Protein AF-A0A183B623-F1 (afdb_monomer_lite)

pLDDT: mean 76.59, std 14.0, range [50.97, 95.31]

Secondary structure (DSSP, 8-state):
----SS-THHHHHHSTTHHHHSBGGGT-SB--HHHHHHHHHHHHHHHHHSPPGGGS----GGGS-HHHHT-----TTS-GGGS-S-----PPPP-

Structure (mmCIF, N/CA/C/O backbone):
data_AF-A0A183B623-F1
#
_entry.id   AF-A0A183B623-F1
#
loop_
_atom_site.group_PDB
_atom_site.id
_atom_site.type_symbol
_atom_site.label_atom_id
_atom_site.label_alt_id
_atom_site.label_comp_id
_atom_site.label_asym_id
_atom_site.label_entity_id
_atom_site.label_seq_id
_atom_site.pdbx_PDB_ins_code
_atom_site.Cartn_x
_atom_site.Cartn_y
_atom_site.Cartn_z
_atom_site.occupancy
_atom_site.B_iso_or_equiv
_atom_site.auth_seq_id
_atom_site.auth_comp_id
_atom_site.auth_asym_id
_atom_site.auth_atom_id
_atom_site.pdbx_PDB_model_num
ATOM 1 N N . MET A 1 1 ? -20.219 -9.404 -5.346 1.00 60.28 1 MET A N 1
ATOM 2 C CA . MET A 1 1 ? -19.643 -8.096 -4.956 1.00 60.28 1 MET A CA 1
ATOM 3 C C . MET A 1 1 ? -20.283 -7.669 -3.641 1.00 60.28 1 MET A C 1
ATOM 5 O O . MET A 1 1 ? -21.492 -7.477 -3.613 1.00 60.28 1 MET A O 1
ATOM 9 N N . LEU A 1 2 ? -19.522 -7.601 -2.545 1.00 70.94 2 LEU A N 1
ATOM 10 C CA . LEU A 1 2 ? -20.059 -7.198 -1.240 1.00 70.94 2 LEU A CA 1
ATOM 11 C C . LEU A 1 2 ? -20.071 -5.662 -1.166 1.00 70.94 2 LEU A C 1
ATOM 13 O O . LEU A 1 2 ? -19.013 -5.039 -1.182 1.00 70.94 2 LEU A O 1
ATOM 17 N N . ARG A 1 3 ? -21.253 -5.035 -1.131 1.00 74.50 3 ARG A N 1
ATOM 18 C CA . ARG A 1 3 ? -21.373 -3.574 -0.987 1.00 74.50 3 ARG A CA 1
ATOM 19 C C . ARG A 1 3 ? -21.359 -3.202 0.489 1.00 74.50 3 ARG A C 1
ATOM 21 O O . ARG A 1 3 ? -22.371 -3.261 1.181 1.00 74.50 3 ARG A O 1
ATOM 28 N N . VAL A 1 4 ? -20.189 -2.802 0.949 1.00 70.81 4 VAL A N 1
ATOM 29 C CA . VAL A 1 4 ? -19.945 -2.322 2.303 1.00 70.81 4 VAL A CA 1
ATOM 30 C C . VAL A 1 4 ? -20.117 -0.808 2.232 1.00 70.81 4 VAL A C 1
ATOM 32 O O . VAL A 1 4 ? -19.221 -0.120 1.768 1.00 70.81 4 VAL A O 1
ATOM 35 N N . LYS A 1 5 ? -21.322 -0.295 2.515 1.00 76.81 5 LYS A N 1
ATOM 36 C CA . LYS A 1 5 ? -21.590 1.156 2.489 1.00 76.81 5 LYS A CA 1
ATOM 37 C C . LYS A 1 5 ? -20.866 1.829 3.665 1.00 76.81 5 LYS A C 1
ATOM 39 O O . LYS A 1 5 ? -19.660 2.010 3.641 1.00 76.81 5 LYS A O 1
ATOM 44 N N . ASN A 1 6 ? -21.600 2.102 4.742 1.00 77.06 6 ASN A N 1
ATOM 45 C CA . ASN A 1 6 ? -21.062 2.741 5.944 1.00 77.06 6 ASN A CA 1
ATOM 46 C C . ASN A 1 6 ? -20.762 1.723 7.058 1.00 77.06 6 ASN A C 1
ATOM 48 O O . ASN A 1 6 ? -20.349 2.108 8.143 1.00 77.06 6 ASN A O 1
ATOM 52 N N . ASN A 1 7 ? -21.013 0.429 6.818 1.00 81.44 7 ASN A N 1
ATOM 53 C CA . ASN A 1 7 ? -20.899 -0.615 7.833 1.00 81.44 7 ASN A CA 1
ATOM 54 C C . ASN A 1 7 ? -19.807 -1.631 7.474 1.00 81.44 7 ASN A C 1
ATOM 56 O O . ASN A 1 7 ? -20.078 -2.620 6.792 1.00 81.44 7 ASN A O 1
ATOM 60 N N . LEU A 1 8 ? -18.592 -1.381 7.967 1.00 82.56 8 LEU A N 1
ATOM 61 C CA . LEU A 1 8 ? -17.409 -2.223 7.759 1.00 82.56 8 LEU A CA 1
ATOM 62 C C . LEU A 1 8 ? -17.490 -3.589 8.463 1.00 82.56 8 LEU A C 1
ATOM 64 O O . LEU A 1 8 ? -16.782 -4.511 8.066 1.00 82.56 8 LEU A O 1
ATOM 68 N N . GLU A 1 9 ? -18.407 -3.782 9.416 1.00 83.94 9 GLU A N 1
ATOM 69 C CA . GLU A 1 9 ? -18.593 -5.071 10.102 1.00 83.94 9 GLU A CA 1
ATOM 70 C C . GLU A 1 9 ? -18.982 -6.195 9.135 1.00 83.94 9 GLU A C 1
ATOM 72 O O . GLU A 1 9 ? -18.600 -7.349 9.322 1.00 83.94 9 GLU A O 1
ATOM 77 N N . LEU A 1 10 ? -19.707 -5.869 8.058 1.00 84.38 10 LEU A N 1
ATOM 78 C CA . LEU A 1 10 ? -20.030 -6.836 7.007 1.00 84.38 10 LEU A CA 1
ATOM 79 C C . LEU A 1 10 ? -18.769 -7.316 6.276 1.00 84.38 10 LEU A C 1
ATOM 81 O O . LEU A 1 10 ? -18.680 -8.490 5.925 1.00 84.38 10 LEU A O 1
ATOM 85 N N . ALA A 1 11 ? -17.783 -6.433 6.089 1.00 84.94 11 ALA A N 1
ATOM 86 C CA . ALA A 1 11 ? -16.497 -6.789 5.498 1.00 84.94 11 ALA A CA 1
ATOM 87 C C . ALA A 1 11 ? -15.672 -7.664 6.450 1.00 84.94 11 ALA A C 1
ATOM 89 O O . ALA A 1 11 ? -15.112 -8.670 6.023 1.00 84.94 11 ALA A O 1
ATOM 90 N N . TYR A 1 12 ? -15.648 -7.318 7.742 1.00 88.44 12 TYR A N 1
ATOM 91 C CA . TYR A 1 12 ? -14.923 -8.073 8.769 1.00 88.44 12 TYR A CA 1
ATOM 92 C C . TYR A 1 12 ? -15.477 -9.478 8.983 1.00 88.44 12 TYR A C 1
ATOM 94 O O . TYR A 1 12 ? -14.711 -10.405 9.229 1.00 88.44 12 TYR A O 1
ATOM 102 N N . LYS A 1 13 ? -16.795 -9.655 8.846 1.00 86.06 13 LYS A N 1
ATOM 103 C CA . LYS A 1 13 ? -17.432 -10.977 8.883 1.00 86.06 13 LYS A CA 1
ATOM 104 C C . LYS A 1 13 ? -17.178 -11.788 7.615 1.00 86.06 13 LYS A C 1
ATOM 106 O O . LYS A 1 13 ? -17.045 -13.003 7.697 1.00 86.06 13 LYS A O 1
ATOM 111 N N . ALA A 1 14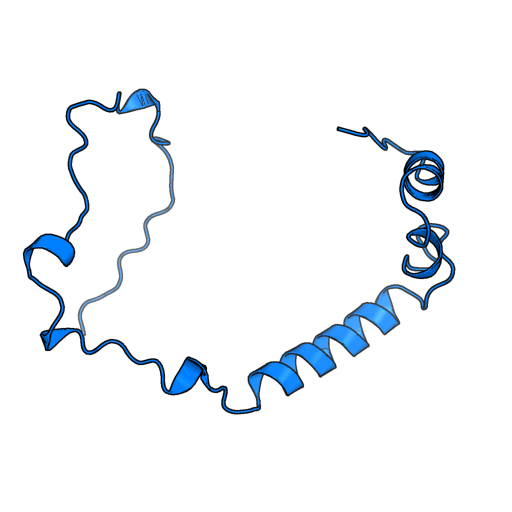 ? -17.134 -11.133 6.455 1.00 88.38 14 ALA A N 1
ATOM 112 C CA . ALA A 1 14 ? -16.930 -11.810 5.177 1.00 88.38 14 ALA A CA 1
ATOM 113 C C . ALA A 1 14 ? -15.480 -12.271 4.971 1.00 88.38 14 ALA A C 1
ATOM 115 O O . ALA A 1 14 ? -15.259 -13.317 4.365 1.00 88.38 14 ALA A O 1
ATOM 116 N N . VAL A 1 15 ? -14.501 -11.499 5.455 1.00 87.12 15 VAL A N 1
ATOM 117 C CA . VAL A 1 15 ? -13.074 -11.794 5.280 1.00 87.12 15 VAL A CA 1
ATOM 118 C C . VAL A 1 15 ? -12.413 -11.998 6.645 1.00 87.12 15 VAL A C 1
ATOM 120 O O . VAL A 1 15 ? -12.143 -11.017 7.350 1.00 87.12 15 VAL A O 1
ATOM 123 N N . PRO A 1 16 ? -12.109 -13.251 7.032 1.00 87.75 16 PRO A N 1
ATOM 124 C CA . PRO A 1 16 ? -11.443 -13.522 8.297 1.00 87.75 16 PRO A CA 1
ATOM 125 C C . PRO A 1 16 ? -10.051 -12.878 8.312 1.00 87.75 16 PRO A C 1
ATOM 127 O O . PRO A 1 16 ? -9.305 -12.936 7.338 1.00 87.75 16 PRO A O 1
ATOM 130 N N . GLY A 1 17 ? -9.703 -12.236 9.427 1.00 88.00 17 GLY A N 1
ATOM 131 C CA . GLY A 1 17 ? -8.411 -11.562 9.604 1.00 88.00 17 GLY A CA 1
ATOM 132 C C . GLY A 1 17 ? -8.340 -10.129 9.065 1.00 88.00 17 GLY A C 1
ATOM 133 O O . GLY A 1 17 ? -7.409 -9.412 9.426 1.00 88.00 17 GLY A O 1
ATOM 134 N N . LEU A 1 18 ? -9.338 -9.659 8.303 1.00 89.62 18 LEU A N 1
ATOM 135 C CA . LEU A 1 18 ? -9.368 -8.281 7.794 1.00 89.62 18 LEU A CA 1
ATOM 136 C C . LEU A 1 18 ? -9.359 -7.247 8.930 1.00 89.62 18 LEU A C 1
ATOM 138 O O . LEU A 1 18 ? -8.643 -6.253 8.869 1.00 89.62 18 LEU A O 1
ATOM 142 N N . LYS A 1 19 ? -10.101 -7.512 10.009 1.00 90.25 19 LYS A N 1
ATOM 143 C CA . LYS A 1 19 ? -10.149 -6.620 11.174 1.00 90.25 19 LYS A CA 1
ATOM 144 C C . LYS A 1 19 ? -8.777 -6.439 11.832 1.00 90.25 19 LYS A C 1
ATOM 146 O O . LYS A 1 19 ? -8.444 -5.342 12.264 1.00 90.25 19 LYS A O 1
ATOM 151 N N . LYS A 1 20 ? -7.948 -7.487 11.834 1.00 91.31 20 LYS A N 1
ATOM 152 C CA . LYS A 1 20 ? -6.616 -7.473 12.453 1.00 91.31 20 LYS A CA 1
ATOM 153 C C . LYS A 1 20 ? -5.607 -6.616 11.685 1.00 91.31 20 LYS A C 1
ATOM 155 O O . LYS A 1 20 ? -4.677 -6.082 12.276 1.00 91.31 20 LYS A O 1
ATOM 160 N N . ILE A 1 21 ? -5.776 -6.495 10.368 1.00 89.94 21 ILE A N 1
ATOM 161 C CA . ILE A 1 21 ? -4.877 -5.716 9.502 1.00 89.94 21 ILE A CA 1
ATOM 162 C C . ILE A 1 21 ? -5.356 -4.280 9.277 1.00 89.94 21 ILE A C 1
ATOM 164 O O . ILE A 1 21 ? -4.569 -3.439 8.843 1.00 89.94 21 ILE A O 1
ATOM 168 N N . MET A 1 22 ? -6.625 -3.988 9.558 1.00 90.75 22 MET A N 1
ATOM 169 C CA . MET A 1 22 ? -7.183 -2.659 9.337 1.00 90.75 22 MET A CA 1
ATOM 170 C C . MET A 1 22 ? -6.728 -1.660 10.409 1.00 90.75 22 MET A C 1
ATOM 172 O O . MET A 1 22 ? -6.623 -2.039 11.577 1.00 90.75 22 MET A O 1
ATOM 176 N N . PRO A 1 23 ? -6.478 -0.390 10.039 1.00 93.25 23 PRO A N 1
ATOM 177 C CA . PRO A 1 23 ? -6.122 0.652 10.997 1.00 93.25 23 PRO A CA 1
ATOM 178 C C . PRO A 1 23 ? -7.215 0.890 12.043 1.00 93.25 23 PRO A C 1
ATOM 180 O O . PRO A 1 23 ? -8.408 0.687 11.776 1.00 93.25 23 PRO A O 1
ATOM 183 N N . ALA A 1 24 ? -6.805 1.382 13.210 1.00 90.56 24 ALA A N 1
ATOM 184 C CA . ALA A 1 24 ? -7.701 1.685 14.324 1.00 90.56 24 ALA A CA 1
ATOM 185 C C . ALA A 1 24 ? -8.830 2.668 13.947 1.00 90.56 24 ALA A C 1
ATOM 187 O O . ALA A 1 24 ? -9.964 2.509 14.393 1.00 90.56 24 ALA A O 1
ATOM 188 N N . GLU A 1 25 ? -8.562 3.637 13.066 1.00 89.56 25 GLU A N 1
ATOM 189 C CA . GLU A 1 25 ? -9.529 4.646 12.605 1.00 89.56 25 GLU A CA 1
ATOM 190 C C . GLU A 1 25 ? -10.718 4.040 11.844 1.00 89.56 25 GLU A C 1
ATOM 192 O O . GLU A 1 25 ? -11.787 4.643 11.766 1.00 89.56 25 GLU A O 1
ATOM 197 N N . TYR A 1 26 ? -10.549 2.832 11.307 1.00 87.19 26 TYR A N 1
ATOM 198 C CA . TYR A 1 26 ? -11.590 2.088 10.602 1.00 87.19 26 TYR A CA 1
ATOM 199 C C . TYR A 1 26 ? -12.210 0.976 11.467 1.00 87.19 26 TYR A C 1
ATOM 201 O O . TYR A 1 26 ? -12.942 0.127 10.955 1.00 87.19 26 TYR A O 1
ATOM 209 N N . GLY A 1 27 ? -11.927 0.954 12.774 1.00 85.69 27 GLY A N 1
ATOM 210 C CA . GLY A 1 27 ? -12.410 -0.077 13.700 1.00 85.69 27 GLY A CA 1
ATOM 211 C C . GLY A 1 27 ? -11.643 -1.401 13.617 1.00 85.69 27 GLY A C 1
ATOM 212 O O . GLY A 1 27 ? -12.168 -2.440 14.026 1.00 85.69 27 GLY A O 1
ATOM 213 N N . GLY A 1 28 ? -10.432 -1.379 13.054 1.00 88.44 28 GLY A N 1
ATOM 214 C CA . GLY A 1 28 ? -9.507 -2.508 13.077 1.00 88.44 28 GLY A CA 1
ATOM 215 C C . GLY A 1 28 ? -8.596 -2.516 14.309 1.00 88.44 28 GLY A C 1
ATOM 216 O O . GLY A 1 28 ? -8.642 -1.618 15.145 1.00 88.44 28 GLY A O 1
ATOM 217 N N . GLU A 1 29 ? -7.774 -3.555 14.428 1.00 91.19 29 GLU A N 1
ATOM 218 C CA . GLU A 1 29 ? -6.873 -3.787 15.574 1.00 91.19 29 GLU A CA 1
ATOM 219 C C . GLU A 1 29 ? -5.406 -3.430 15.267 1.00 91.19 29 GLU A C 1
ATOM 221 O O . GLU A 1 29 ? -4.515 -3.700 16.072 1.00 91.19 29 GLU A O 1
ATOM 226 N N . ASN A 1 30 ? -5.132 -2.860 14.091 1.00 90.00 30 ASN A N 1
ATOM 227 C CA . ASN A 1 30 ? -3.781 -2.502 13.670 1.00 90.00 30 ASN A CA 1
ATOM 228 C C . ASN A 1 30 ? -3.367 -1.107 14.171 1.00 90.00 30 ASN A C 1
ATOM 230 O O . ASN A 1 30 ? -4.148 -0.358 14.759 1.00 90.00 30 ASN A O 1
ATOM 234 N N . GLU A 1 31 ? -2.115 -0.743 13.898 1.00 90.62 31 GLU A N 1
ATOM 235 C CA . GLU A 1 31 ? -1.564 0.579 14.179 1.00 90.62 31 GLU A CA 1
ATOM 236 C C . GLU A 1 31 ? -2.375 1.717 13.523 1.00 90.62 31 GLU A C 1
ATOM 238 O O . GLU A 1 31 ? -3.029 1.505 12.494 1.00 90.62 31 GLU A O 1
ATOM 243 N N . PRO A 1 32 ? -2.293 2.946 14.076 1.00 93.69 32 PRO A N 1
ATOM 244 C CA . PRO A 1 32 ? -2.905 4.129 13.481 1.00 93.69 32 PRO A CA 1
ATOM 245 C C . PRO A 1 32 ? -2.464 4.342 12.033 1.00 93.69 32 PRO A C 1
ATOM 247 O O . PRO A 1 32 ? -1.302 4.102 11.675 1.00 93.69 32 PRO A O 1
ATOM 250 N N . LEU A 1 33 ? -3.369 4.874 11.217 1.00 91.56 33 LEU A N 1
ATOM 251 C CA . LEU A 1 33 ? -3.180 5.074 9.785 1.00 91.56 33 LEU A CA 1
ATOM 252 C C . LEU A 1 33 ? -1.909 5.870 9.467 1.00 91.56 33 LEU A C 1
ATOM 254 O O . LEU A 1 33 ? -1.187 5.534 8.526 1.00 91.56 33 LEU A O 1
ATOM 258 N N . GLU A 1 34 ? -1.600 6.905 10.251 1.00 92.81 34 GLU A N 1
ATOM 259 C CA . GLU A 1 34 ? -0.411 7.727 10.003 1.00 92.81 34 GLU A CA 1
ATOM 260 C C . GLU A 1 34 ? 0.900 6.968 10.224 1.00 92.81 34 GLU A C 1
ATOM 262 O O . GLU A 1 34 ? 1.800 7.054 9.383 1.00 92.81 34 GLU A O 1
ATOM 267 N N . LYS A 1 35 ? 0.991 6.143 11.274 1.00 92.62 35 LYS A N 1
ATOM 268 C CA . LYS A 1 35 ? 2.159 5.272 11.483 1.00 92.62 35 LYS A CA 1
ATOM 269 C C . LYS A 1 35 ? 2.291 4.249 10.360 1.00 92.62 35 LYS A C 1
ATOM 271 O O . LYS A 1 35 ? 3.392 4.013 9.858 1.00 92.62 35 LYS A O 1
ATOM 276 N N . LEU A 1 36 ? 1.163 3.702 9.901 1.00 93.00 36 LEU A N 1
ATOM 277 C CA . LEU A 1 36 ? 1.141 2.777 8.774 1.00 93.00 36 LEU A CA 1
ATOM 278 C C . LEU A 1 36 ? 1.686 3.435 7.498 1.00 93.00 36 LEU A C 1
ATOM 280 O O . LEU A 1 36 ? 2.524 2.847 6.813 1.00 93.00 36 LEU A O 1
ATOM 284 N N . LYS A 1 37 ? 1.253 4.669 7.202 1.00 93.12 37 LYS A N 1
ATOM 285 C CA . LYS A 1 37 ? 1.708 5.462 6.047 1.00 93.12 37 LYS A CA 1
ATOM 286 C C . LYS A 1 37 ? 3.198 5.765 6.112 1.00 93.12 37 LYS A C 1
ATOM 288 O O . LYS A 1 37 ? 3.866 5.728 5.080 1.00 93.12 37 LYS A O 1
ATOM 293 N N . GLU A 1 38 ? 3.717 6.111 7.283 1.00 95.31 38 GLU A N 1
ATOM 294 C CA . GLU A 1 38 ? 5.144 6.370 7.471 1.00 95.31 38 GLU A CA 1
ATOM 295 C C . GLU A 1 38 ? 5.971 5.100 7.232 1.00 95.31 38 GLU A C 1
ATOM 297 O O . GLU A 1 38 ? 6.898 5.102 6.415 1.00 95.31 38 GLU A O 1
ATOM 302 N N . ARG A 1 39 ? 5.566 3.984 7.850 1.00 94.56 39 ARG A N 1
ATOM 303 C CA . ARG A 1 39 ? 6.212 2.680 7.674 1.00 94.56 39 ARG A CA 1
ATOM 304 C C . ARG A 1 39 ? 6.210 2.233 6.215 1.00 94.56 39 ARG A C 1
ATOM 306 O O . ARG A 1 39 ? 7.258 1.859 5.694 1.00 94.56 39 ARG A O 1
ATOM 313 N N . HIS A 1 40 ? 5.065 2.319 5.537 1.00 93.25 40 HIS A N 1
ATOM 314 C CA . HIS A 1 40 ? 4.960 1.959 4.121 1.00 93.25 40 HIS A CA 1
ATOM 315 C C . HIS A 1 40 ? 5.829 2.850 3.234 1.00 93.25 40 HIS A C 1
ATOM 317 O O . HIS A 1 40 ? 6.481 2.347 2.325 1.00 93.25 40 HIS A O 1
ATOM 323 N N . ARG A 1 41 ? 5.890 4.161 3.500 1.00 94.00 41 ARG A N 1
ATOM 324 C CA . ARG A 1 41 ? 6.768 5.071 2.749 1.00 94.00 41 ARG A CA 1
ATOM 325 C C . ARG A 1 41 ? 8.236 4.679 2.884 1.00 94.00 41 ARG A C 1
ATOM 327 O O . ARG A 1 41 ? 8.954 4.684 1.885 1.00 94.00 41 ARG A O 1
ATOM 334 N N . LYS A 1 42 ? 8.675 4.322 4.092 1.00 94.75 42 LYS A N 1
ATOM 335 C CA . LYS A 1 42 ? 10.039 3.844 4.337 1.00 94.75 42 LYS A CA 1
ATOM 336 C C . LYS A 1 42 ? 10.313 2.533 3.595 1.00 94.75 42 LYS A C 1
ATOM 338 O O . LYS A 1 42 ? 11.254 2.481 2.809 1.00 94.75 42 LYS A O 1
ATOM 343 N N . GLN A 1 43 ? 9.444 1.536 3.759 1.00 93.62 43 GLN A N 1
ATOM 344 C CA . GLN A 1 43 ? 9.566 0.236 3.088 1.00 93.62 43 GLN A CA 1
ATOM 345 C C . GLN A 1 43 ? 9.572 0.368 1.566 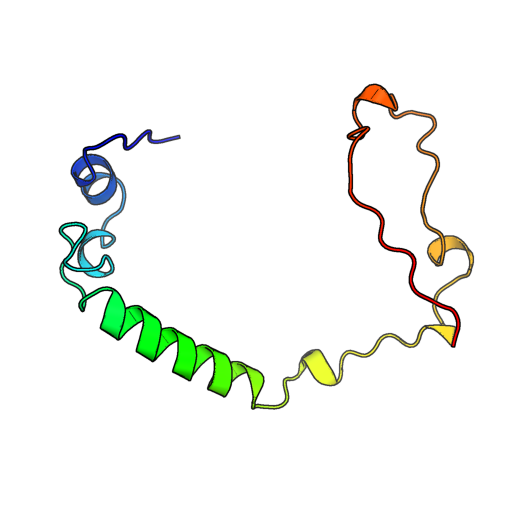1.00 93.62 43 GLN A C 1
ATOM 347 O O . GLN A 1 43 ? 10.375 -0.271 0.899 1.00 93.62 43 GLN A O 1
ATOM 352 N N . PHE A 1 44 ? 8.716 1.224 1.008 1.00 92.44 44 PHE A N 1
ATOM 353 C CA . PHE A 1 44 ? 8.689 1.492 -0.425 1.00 92.44 44 PHE A CA 1
ATOM 354 C C . PHE A 1 44 ? 10.037 2.041 -0.905 1.00 92.44 44 PHE A C 1
ATOM 356 O O . PHE A 1 44 ? 10.606 1.530 -1.865 1.00 92.44 44 PHE A O 1
ATOM 363 N N . ARG A 1 45 ? 10.592 3.043 -0.214 1.00 92.06 45 ARG A N 1
ATOM 364 C CA . ARG A 1 45 ? 11.901 3.614 -0.568 1.00 92.06 45 ARG A CA 1
ATOM 365 C C . ARG A 1 45 ? 13.022 2.580 -0.475 1.00 92.06 45 ARG A C 1
ATOM 367 O O . ARG A 1 45 ? 13.828 2.502 -1.391 1.00 92.06 45 ARG A O 1
ATOM 374 N N . GLU A 1 46 ? 13.046 1.776 0.584 1.00 92.00 46 GLU A N 1
ATOM 375 C CA . GLU A 1 46 ? 14.025 0.691 0.762 1.00 92.00 46 GLU A CA 1
ATOM 376 C C . GLU A 1 46 ? 13.893 -0.390 -0.320 1.00 92.00 46 GLU A C 1
ATOM 378 O O . GLU A 1 46 ? 14.882 -0.884 -0.855 1.00 92.00 46 GLU A O 1
ATOM 383 N N . TYR A 1 47 ? 12.662 -0.732 -0.694 1.00 86.88 47 TYR A N 1
ATOM 384 C CA . TYR A 1 47 ? 12.379 -1.717 -1.730 1.00 86.88 47 TYR A CA 1
ATOM 385 C C . TYR A 1 47 ? 12.885 -1.261 -3.106 1.00 86.88 47 TYR A C 1
ATOM 387 O O . TYR A 1 47 ? 13.369 -2.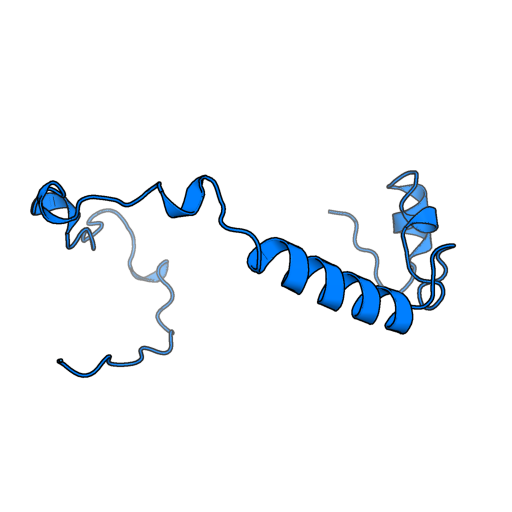083 -3.882 1.00 86.88 47 TYR A O 1
ATOM 395 N N . TYR A 1 48 ? 12.794 0.031 -3.427 1.00 84.50 48 TYR A N 1
ATOM 396 C CA . TYR A 1 48 ? 13.274 0.575 -4.704 1.00 84.50 48 TYR A CA 1
ATOM 397 C C . TYR A 1 48 ? 14.724 1.070 -4.679 1.00 84.50 48 TYR A C 1
ATOM 399 O O . TYR A 1 48 ? 15.292 1.281 -5.748 1.00 84.50 48 TYR A O 1
ATOM 407 N N . SER A 1 49 ? 15.341 1.234 -3.506 1.00 86.00 49 SER A N 1
ATOM 408 C CA . SER A 1 49 ? 16.763 1.585 -3.412 1.00 86.00 49 SER A CA 1
ATOM 409 C C . SER A 1 49 ? 17.681 0.410 -3.745 1.00 86.00 49 SER A C 1
ATOM 411 O O . SER A 1 49 ? 18.830 0.619 -4.130 1.00 86.00 49 SER A O 1
ATOM 413 N N . GLN A 1 50 ? 17.185 -0.824 -3.625 1.00 83.94 50 GLN A N 1
ATOM 414 C CA . GLN A 1 50 ? 17.943 -2.023 -3.957 1.00 83.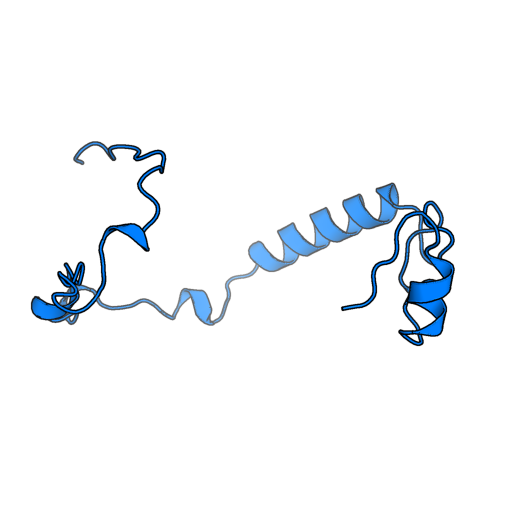94 50 GLN A CA 1
ATOM 415 C C . GLN A 1 50 ? 17.825 -2.359 -5.452 1.00 83.94 50 GLN A C 1
ATOM 417 O O . GLN A 1 50 ? 16.714 -2.367 -5.998 1.00 83.94 50 GLN A O 1
ATOM 422 N N . PRO A 1 51 ? 18.944 -2.678 -6.130 1.00 74.06 51 PRO A N 1
ATOM 423 C CA . PRO A 1 51 ? 18.902 -3.124 -7.510 1.00 74.06 51 PRO A CA 1
ATOM 424 C C . PRO A 1 51 ? 18.154 -4.456 -7.607 1.00 74.06 51 PRO A C 1
ATOM 426 O O . PRO A 1 51 ? 18.442 -5.414 -6.890 1.00 74.06 51 PRO A O 1
ATOM 429 N N . ARG A 1 52 ? 17.150 -4.507 -8.482 1.00 73.25 52 ARG A N 1
ATOM 430 C CA . ARG A 1 52 ? 16.291 -5.685 -8.665 1.00 73.25 52 ARG A CA 1
ATOM 431 C C . ARG A 1 52 ? 16.820 -6.577 -9.767 1.00 73.25 52 ARG A C 1
ATOM 433 O O . ARG A 1 52 ? 17.328 -6.089 -10.768 1.00 73.25 52 ARG A O 1
ATOM 440 N N . VAL A 1 53 ? 16.530 -7.871 -9.659 1.00 69.50 53 VAL A N 1
ATOM 441 C CA . VAL A 1 53 ? 16.738 -8.844 -10.745 1.00 69.50 53 VAL A CA 1
ATOM 442 C C . VAL A 1 53 ? 16.004 -8.420 -12.025 1.00 69.50 53 VAL A C 1
ATOM 444 O O . VAL A 1 53 ? 16.458 -8.701 -13.121 1.00 69.50 53 VAL A O 1
ATOM 447 N N . THR A 1 54 ? 14.905 -7.668 -11.921 1.00 66.88 54 THR A N 1
ATOM 448 C CA . THR A 1 54 ? 14.203 -7.128 -13.093 1.00 66.88 54 THR A CA 1
ATOM 449 C C . THR A 1 54 ? 14.908 -5.942 -13.750 1.00 66.88 54 THR A C 1
ATOM 451 O O . THR A 1 54 ? 14.613 -5.646 -14.898 1.00 66.88 54 THR A O 1
ATOM 454 N N . GLN A 1 55 ? 15.853 -5.268 -13.082 1.00 68.00 55 GLN A N 1
ATOM 455 C CA . GLN A 1 55 ? 16.629 -4.186 -13.704 1.00 68.00 55 GLN A CA 1
ATOM 456 C C . GLN A 1 55 ? 17.616 -4.710 -14.756 1.00 68.00 55 GLN A C 1
ATOM 458 O O . GLN A 1 55 ? 17.993 -3.959 -15.658 1.00 68.00 55 GLN A O 1
ATOM 463 N N . SER A 1 56 ? 18.025 -5.981 -14.658 1.00 70.56 56 SER A N 1
ATOM 464 C CA . SER A 1 56 ? 18.820 -6.653 -15.692 1.00 70.56 56 SER A CA 1
ATOM 465 C C . SER A 1 56 ? 17.964 -7.211 -16.829 1.00 70.56 56 SER A C 1
ATOM 467 O O . SER A 1 56 ? 18.499 -7.506 -17.896 1.00 70.56 56 SER A O 1
ATOM 469 N N . ILE A 1 57 ? 16.642 -7.306 -16.642 1.00 75.00 57 ILE A N 1
ATOM 470 C CA . ILE A 1 57 ? 15.698 -7.628 -17.713 1.00 75.00 57 ILE A CA 1
ATOM 471 C C . ILE A 1 57 ? 15.533 -6.367 -18.559 1.00 75.00 57 ILE A C 1
ATOM 473 O O . ILE A 1 57 ? 14.633 -5.555 -18.358 1.00 75.00 57 ILE A O 1
ATOM 477 N N . ARG A 1 58 ? 16.464 -6.181 -19.490 1.00 70.88 58 ARG A N 1
ATOM 478 C CA . ARG A 1 58 ? 16.392 -5.159 -20.531 1.00 70.88 58 ARG A CA 1
ATOM 479 C C . ARG A 1 58 ? 16.036 -5.836 -21.842 1.00 70.88 58 ARG A C 1
ATOM 481 O O . ARG A 1 58 ? 16.636 -6.848 -22.200 1.00 70.88 58 ARG A O 1
ATOM 488 N N . VAL A 1 59 ? 15.055 -5.278 -22.540 1.00 74.81 59 VAL A N 1
ATOM 489 C CA . VAL A 1 59 ? 14.729 -5.700 -23.900 1.00 74.81 59 VAL A CA 1
ATOM 490 C C . VAL A 1 59 ? 15.701 -5.002 -24.841 1.00 74.81 59 VAL A C 1
ATOM 492 O O . VAL A 1 59 ? 15.923 -3.796 -24.750 1.00 74.81 59 VAL A O 1
ATOM 495 N N . ASP A 1 60 ? 16.320 -5.783 -25.714 1.00 82.00 60 ASP A N 1
ATOM 496 C CA . ASP A 1 60 ? 17.110 -5.259 -26.817 1.00 82.00 60 ASP A CA 1
ATOM 497 C C . ASP A 1 60 ? 16.149 -4.808 -27.921 1.00 82.00 60 ASP A C 1
ATOM 499 O O . ASP A 1 60 ? 15.668 -5.623 -28.710 1.00 82.00 60 ASP A O 1
ATOM 503 N N . GLU A 1 61 ? 15.835 -3.513 -27.950 1.00 79.25 61 GLU A N 1
ATOM 504 C CA . GLU A 1 61 ? 14.897 -2.942 -28.924 1.00 79.25 61 GLU A CA 1
ATOM 505 C C . GLU A 1 61 ? 15.374 -3.114 -30.376 1.00 79.25 61 GLU A C 1
ATOM 507 O O . GLU A 1 61 ? 14.548 -3.132 -31.283 1.00 79.25 61 GLU A O 1
ATOM 512 N N . SER A 1 62 ? 16.672 -3.347 -30.623 1.00 82.06 62 SER A N 1
ATOM 513 C CA . SER A 1 62 ? 17.163 -3.656 -31.976 1.00 82.06 62 SER A CA 1
ATOM 514 C C . SER A 1 62 ? 16.656 -5.005 -32.503 1.00 82.06 62 SER A C 1
ATOM 516 O O . SER A 1 62 ? 16.569 -5.213 -33.712 1.00 82.06 62 SER A O 1
ATOM 518 N N . LYS A 1 63 ? 16.276 -5.919 -31.598 1.00 81.81 63 LYS A N 1
ATOM 519 C CA . LYS A 1 63 ? 15.678 -7.222 -31.923 1.00 81.81 63 LYS A CA 1
ATOM 520 C C . LYS A 1 63 ? 14.158 -7.172 -31.989 1.00 81.81 63 LYS A C 1
ATOM 522 O O . LYS A 1 63 ? 13.542 -8.179 -32.343 1.00 81.81 63 LYS A O 1
ATOM 527 N N . ARG A 1 64 ? 13.535 -6.040 -31.644 1.00 78.81 64 ARG A N 1
ATOM 528 C CA . ARG A 1 64 ? 12.088 -5.877 -31.754 1.00 78.81 64 ARG A CA 1
ATOM 529 C C . ARG A 1 64 ? 11.720 -5.801 -33.239 1.00 78.81 64 ARG A C 1
ATOM 531 O O . ARG A 1 64 ? 12.137 -4.857 -33.912 1.00 78.81 64 ARG A O 1
ATOM 538 N N . PRO A 1 65 ? 10.940 -6.760 -33.770 1.00 83.25 65 PRO A N 1
ATOM 539 C CA . PRO A 1 65 ? 10.563 -6.743 -35.175 1.00 83.25 65 PRO A CA 1
ATOM 540 C C . PRO A 1 65 ? 9.758 -5.479 -35.492 1.00 83.25 65 PRO A C 1
ATOM 542 O O . PRO A 1 65 ? 8.911 -5.063 -34.699 1.00 83.25 65 PRO A O 1
ATOM 545 N N . ASN A 1 66 ? 9.992 -4.894 -36.671 1.00 71.88 66 ASN A N 1
ATOM 546 C CA . ASN A 1 66 ? 9.323 -3.664 -37.121 1.00 71.88 66 ASN A CA 1
ATOM 547 C C . ASN A 1 66 ? 7.788 -3.778 -37.084 1.00 71.88 66 ASN A C 1
ATOM 549 O O . ASN A 1 66 ? 7.101 -2.802 -36.803 1.00 71.88 66 ASN A O 1
ATOM 553 N N . THR A 1 67 ? 7.248 -4.985 -37.279 1.00 69.56 67 THR A N 1
ATOM 554 C CA . THR A 1 67 ? 5.809 -5.279 -37.177 1.00 69.56 67 THR A CA 1
ATOM 555 C C . THR A 1 67 ? 5.236 -5.065 -35.775 1.00 69.56 67 THR A C 1
ATOM 557 O O . THR A 1 67 ? 4.041 -4.839 -35.649 1.00 69.56 67 THR A O 1
ATOM 560 N N . ALA A 1 68 ? 6.062 -5.110 -34.727 1.00 65.62 68 ALA A N 1
ATOM 561 C CA . ALA A 1 68 ? 5.658 -4.922 -33.335 1.00 65.62 68 ALA A CA 1
ATOM 562 C C . ALA A 1 68 ? 6.054 -3.550 -32.764 1.00 65.62 68 ALA A C 1
ATOM 564 O O . ALA A 1 68 ? 5.719 -3.254 -31.616 1.00 65.62 68 ALA A O 1
ATOM 565 N N . GLN A 1 69 ? 6.792 -2.719 -33.509 1.00 62.59 69 GLN A N 1
ATOM 566 C CA . GLN A 1 69 ? 7.218 -1.388 -33.049 1.00 62.59 69 GLN A CA 1
ATOM 567 C C . GLN A 1 69 ? 6.032 -0.426 -32.929 1.00 62.59 69 GLN A C 1
ATOM 569 O O . GLN A 1 69 ? 5.892 0.237 -31.906 1.00 62.59 69 GLN A O 1
ATOM 574 N N . ASN A 1 70 ? 5.119 -0.473 -33.899 1.00 60.56 70 ASN A N 1
ATOM 575 C CA . ASN A 1 70 ? 3.903 0.334 -33.948 1.00 60.56 70 ASN A CA 1
ATOM 576 C C . ASN A 1 70 ? 2.669 -0.569 -33.975 1.00 60.56 70 ASN A C 1
ATOM 578 O O . ASN A 1 70 ? 1.836 -0.458 -34.869 1.00 60.56 70 ASN A O 1
ATOM 582 N N . LEU A 1 71 ? 2.551 -1.489 -33.013 1.00 55.97 71 LEU A N 1
ATOM 583 C CA . LEU A 1 71 ? 1.362 -2.334 -32.876 1.00 55.97 71 LEU A CA 1
ATOM 584 C C . LEU A 1 71 ? 0.166 -1.531 -32.307 1.00 55.97 71 LEU A C 1
ATOM 586 O O . LEU A 1 71 ? -0.481 -1.944 -31.353 1.00 55.97 71 LEU A O 1
ATOM 590 N N . MET A 1 72 ? -0.118 -0.362 -32.883 1.00 57.22 72 MET A N 1
ATOM 591 C CA . MET A 1 72 ? -1.469 0.184 -32.969 1.00 57.22 72 MET A CA 1
ATOM 592 C C . MET A 1 72 ? -2.112 -0.572 -34.130 1.00 57.22 72 MET A C 1
ATOM 594 O O . MET A 1 72 ? -2.108 -0.100 -35.262 1.00 57.22 72 MET A O 1
ATOM 598 N N . GLN A 1 73 ? -2.528 -1.820 -33.899 1.00 54.28 73 GLN A N 1
ATOM 599 C CA . GLN A 1 73 ? -3.346 -2.486 -34.902 1.00 54.28 73 GLN A CA 1
ATOM 600 C C . GLN A 1 73 ? -4.636 -1.681 -35.025 1.00 54.28 73 GLN A C 1
ATOM 602 O O . GLN A 1 73 ? -5.355 -1.518 -34.039 1.00 54.28 73 GLN A O 1
ATOM 607 N N . ASP A 1 74 ? -4.925 -1.190 -36.230 1.00 55.03 74 ASP A N 1
ATOM 608 C CA . ASP A 1 74 ? -6.310 -0.976 -36.614 1.00 55.03 74 ASP A CA 1
ATOM 609 C C . ASP A 1 74 ? -6.987 -2.321 -36.386 1.00 55.03 74 ASP A C 1
ATOM 611 O O . ASP A 1 74 ? -6.586 -3.336 -36.955 1.00 55.03 74 ASP A O 1
ATOM 615 N N . TYR A 1 75 ? -7.930 -2.352 -35.458 1.00 57.84 75 TYR A N 1
ATOM 616 C CA . TYR A 1 75 ? -8.744 -3.521 -35.210 1.00 57.84 75 TYR A CA 1
ATOM 617 C C . TYR A 1 75 ? -9.950 -3.403 -36.149 1.00 57.84 75 TYR A C 1
ATOM 619 O O . TYR A 1 75 ? -10.931 -2.765 -35.759 1.00 57.84 75 TYR A O 1
ATOM 627 N N . PRO A 1 76 ? -9.910 -3.953 -37.383 1.00 58.50 76 PRO A N 1
ATOM 628 C CA . PRO A 1 76 ? -10.999 -3.783 -38.350 1.00 58.50 76 PRO A CA 1
ATOM 629 C C . PRO A 1 76 ? -12.334 -4.325 -37.822 1.00 58.50 76 PRO A C 1
ATOM 631 O O . PRO A 1 76 ? -13.400 -3.895 -38.258 1.00 58.50 76 PRO A O 1
ATOM 634 N N . ASP A 1 77 ? -12.262 -5.228 -36.844 1.00 67.62 77 ASP A N 1
ATOM 635 C CA . ASP A 1 77 ? -13.399 -5.926 -36.257 1.00 67.62 77 ASP A CA 1
ATOM 636 C C . ASP A 1 77 ? -13.900 -5.267 -34.959 1.00 67.62 77 ASP A C 1
ATOM 638 O O . ASP A 1 77 ? -14.913 -5.689 -34.397 1.00 67.62 77 ASP A O 1
ATOM 642 N N . ILE A 1 78 ? -13.198 -4.248 -34.444 1.00 60.44 78 ILE A N 1
ATOM 643 C CA . ILE A 1 78 ? -13.587 -3.555 -33.212 1.00 60.44 78 ILE A CA 1
ATOM 644 C C . ILE A 1 78 ? -14.325 -2.270 -33.571 1.00 60.44 78 ILE A C 1
ATOM 646 O O . ILE A 1 78 ? -13.810 -1.380 -34.244 1.00 60.44 78 ILE A O 1
ATOM 650 N N . ASN A 1 79 ? -15.549 -2.147 -33.060 1.00 61.50 79 ASN A N 1
ATOM 651 C CA . ASN A 1 79 ? -16.301 -0.905 -33.127 1.00 61.50 79 ASN A CA 1
ATOM 652 C C . ASN A 1 79 ? -15.540 0.184 -32.353 1.00 61.50 79 ASN A C 1
ATOM 654 O O . ASN A 1 79 ? -15.414 0.102 -31.133 1.00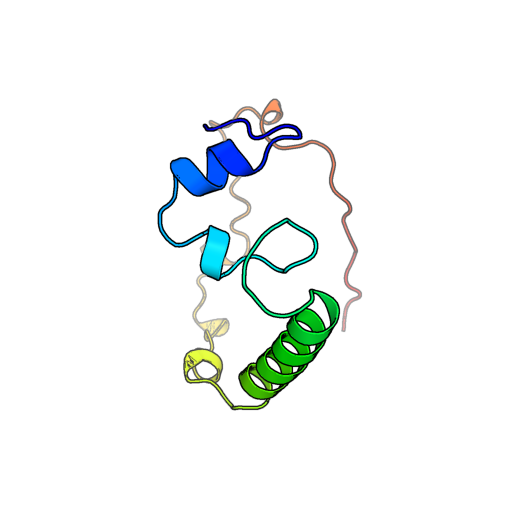 61.50 79 ASN A O 1
ATOM 658 N N . TRP A 1 80 ? -15.063 1.211 -33.056 1.00 59.25 80 TRP A N 1
ATOM 659 C CA . TRP A 1 80 ? -14.319 2.337 -32.484 1.00 59.25 80 TRP A CA 1
ATOM 660 C C . TRP A 1 80 ? -15.059 3.035 -31.329 1.00 59.25 80 TRP A C 1
ATOM 662 O O . TRP A 1 80 ? -14.413 3.598 -30.455 1.00 59.25 80 TRP A O 1
ATOM 672 N N . SER A 1 81 ? -16.393 2.934 -31.267 1.00 63.69 81 SER A N 1
ATOM 673 C CA . SER A 1 81 ? -17.212 3.442 -30.160 1.00 63.69 81 SER A CA 1
ATOM 674 C C . SER A 1 81 ? -16.957 2.732 -28.820 1.00 63.69 81 SER A C 1
ATOM 676 O O . SER A 1 81 ? -17.410 3.232 -27.791 1.00 63.69 81 SER A O 1
ATOM 678 N N . LEU A 1 82 ? -16.287 1.569 -28.809 1.00 60.38 82 LEU A N 1
ATOM 679 C CA . LEU A 1 82 ? -15.830 0.898 -27.583 1.00 60.38 82 LEU A CA 1
ATOM 680 C C . LEU A 1 82 ? -14.509 1.467 -27.050 1.00 60.38 82 LEU A C 1
ATOM 682 O O . LEU A 1 82 ? -14.207 1.288 -25.870 1.00 60.38 82 LEU A O 1
ATOM 686 N N . MET A 1 83 ? -13.713 2.113 -27.902 1.00 58.94 83 MET A N 1
ATOM 687 C CA . MET A 1 83 ? -12.464 2.746 -27.497 1.00 58.94 83 MET A CA 1
ATOM 688 C C . MET A 1 83 ? -12.810 4.143 -26.979 1.00 58.94 83 MET A C 1
ATOM 690 O O . MET A 1 83 ? -13.468 4.918 -27.668 1.00 58.94 83 MET A O 1
ATOM 694 N N . GLY A 1 84 ? -12.427 4.451 -25.737 1.00 55.84 84 GLY A N 1
ATOM 695 C CA . GLY A 1 84 ? -12.736 5.739 -25.118 1.00 55.84 84 GLY A CA 1
ATOM 696 C C . GLY A 1 84 ? -12.255 6.895 -25.995 1.00 55.84 84 GLY A C 1
ATOM 697 O O . GLY A 1 84 ? -11.076 6.984 -26.320 1.00 55.84 84 GLY A O 1
ATOM 698 N N . THR A 1 85 ? -13.170 7.779 -26.385 1.00 56.88 85 THR A N 1
ATOM 699 C CA . THR A 1 85 ? -12.895 8.942 -27.247 1.00 56.88 85 THR A CA 1
ATOM 700 C C . THR A 1 85 ? -12.157 10.072 -26.527 1.00 56.88 85 THR A C 1
ATOM 702 O O . THR A 1 85 ? -11.874 11.104 -27.130 1.00 56.88 85 THR A O 1
ATOM 705 N N . GLU A 1 86 ? -11.867 9.906 -25.238 1.00 54.97 86 GLU A N 1
ATOM 706 C CA . GLU A 1 86 ? -11.274 10.926 -24.384 1.00 54.97 86 GLU A CA 1
ATOM 707 C C . GLU A 1 86 ? -10.056 10.389 -23.626 1.00 54.97 86 GLU A C 1
ATOM 709 O O . GLU A 1 86 ? -10.089 9.341 -22.980 1.00 54.97 86 GLU A O 1
ATOM 714 N N . GLY A 1 87 ? -8.958 11.135 -23.726 1.00 61.69 87 GLY A N 1
ATOM 715 C CA . GLY A 1 87 ? -7.700 10.885 -23.041 1.00 61.69 87 GLY A CA 1
ATOM 716 C C . GLY A 1 87 ? -6.756 12.067 -23.250 1.00 61.69 87 GLY A C 1
ATOM 717 O O . GLY A 1 87 ? -6.753 12.687 -24.313 1.00 61.69 87 GLY A O 1
ATOM 718 N N . THR A 1 88 ? -5.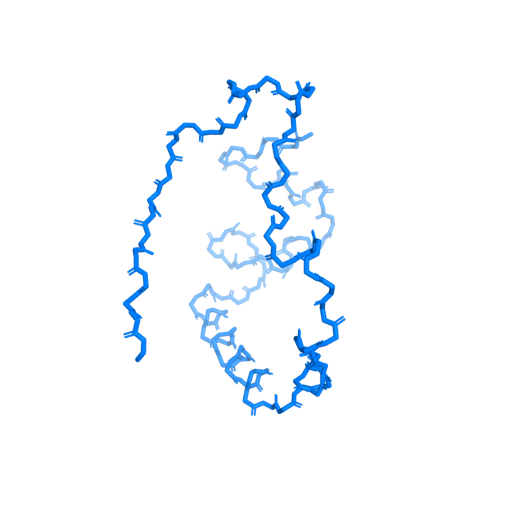980 12.413 -22.226 1.00 53.47 88 THR A N 1
ATOM 719 C CA . THR A 1 88 ? -5.004 13.506 -22.299 1.00 53.47 88 THR A CA 1
ATOM 720 C C . THR A 1 88 ? -3.708 12.983 -22.910 1.00 53.47 88 THR A C 1
ATOM 722 O O . THR A 1 88 ? -2.972 12.242 -22.259 1.00 53.47 88 THR A O 1
ATOM 725 N N . TYR A 1 89 ? -3.426 13.372 -24.150 1.00 58.09 89 TYR A N 1
ATOM 726 C CA . TYR A 1 89 ? -2.156 13.090 -24.816 1.00 58.09 89 TYR A CA 1
ATOM 727 C C . TYR A 1 89 ? -1.148 14.193 -24.479 1.00 58.09 89 TYR A C 1
ATOM 729 O O . TYR A 1 89 ? -1.483 15.376 -24.519 1.00 58.09 89 TYR A O 1
ATOM 737 N N . ILE A 1 90 ? 0.071 13.804 -24.104 1.00 55.50 90 ILE A N 1
ATOM 738 C CA . ILE A 1 90 ? 1.179 14.730 -23.856 1.00 55.50 90 ILE A CA 1
ATOM 739 C C . ILE A 1 90 ? 2.237 14.445 -24.915 1.00 55.50 90 ILE A C 1
ATOM 741 O O . ILE A 1 90 ? 2.793 13.346 -24.946 1.00 55.50 90 ILE A O 1
ATOM 745 N N . ASP A 1 91 ? 2.511 15.432 -25.762 1.00 52.84 91 ASP A N 1
ATOM 746 C CA . ASP A 1 91 ? 3.572 15.343 -26.759 1.00 52.84 91 ASP A CA 1
ATOM 747 C C . ASP A 1 91 ? 4.939 15.352 -26.068 1.00 52.84 91 ASP A C 1
ATOM 749 O O . ASP A 1 91 ? 5.260 16.248 -25.282 1.00 52.84 91 ASP A O 1
ATOM 753 N N . ILE A 1 92 ? 5.754 14.337 -26.357 1.00 58.81 92 ILE A N 1
ATOM 754 C CA . ILE A 1 92 ? 7.130 14.257 -25.867 1.00 58.81 92 ILE A CA 1
ATOM 755 C C . ILE A 1 92 ? 8.024 14.969 -26.894 1.00 58.81 92 ILE A C 1
ATOM 757 O O . ILE A 1 92 ? 8.015 14.576 -28.064 1.00 58.81 92 ILE A O 1
ATOM 761 N N . PRO A 1 93 ? 8.786 16.006 -26.505 1.00 50.97 93 PRO A N 1
ATOM 762 C CA . PRO A 1 93 ? 9.626 16.739 -27.443 1.00 50.97 93 PRO A CA 1
ATOM 763 C C . PRO A 1 93 ? 10.773 15.867 -27.986 1.00 50.97 93 PRO A C 1
ATOM 765 O O . PRO A 1 93 ? 11.290 15.010 -27.260 1.00 50.97 93 PRO A O 1
ATOM 768 N N . PRO A 1 94 ? 11.191 16.087 -29.248 1.00 61.06 94 PRO A N 1
ATOM 769 C CA . PRO A 1 94 ? 12.305 15.363 -29.847 1.00 61.06 94 PRO A CA 1
ATOM 770 C C . PRO A 1 94 ? 13.632 15.737 -29.173 1.00 61.06 94 PRO A C 1
ATOM 772 O O . PRO A 1 94 ? 13.838 16.887 -28.781 1.00 61.06 94 PRO A O 1
ATOM 775 N N . SER A 1 95 ? 14.495 14.729 -29.022 1.00 53.22 95 SER A N 1
ATOM 776 C CA . SER A 1 95 ? 15.841 14.814 -28.430 1.00 53.22 95 SER A CA 1
ATOM 777 C C . SER A 1 95 ? 16.850 15.483 -29.354 1.00 53.22 95 SER A C 1
ATOM 779 O O . SER A 1 95 ? 16.752 15.252 -30.580 1.00 53.22 95 SER A O 1
#

Sequence (95 aa):
MLRVKNNLELAYKAVPGLKKIMPAEYGGENEPLEKLKERHRKQFREYYSQPRVTQSIRVDESKRPNTAQNLMQDYPDINWSLMGTEGTYIDIPPS

Foldseek 3Di:
DDDCDPNCVVVCVVDPCPLQPDAVVSNRVDHHPVVVVVVVVVVVCVVVVDDDPCVVVDDPVVPVDPCRPPPPDPPVPDDCVVPDPDDDDDDDDDD

Radius of gyration: 23.16 Å; chains: 1; bounding box: 40×30×54 Å

Organism: NCBI:txid27848